Protein AF-A0A2K5NZX7-F1 (afdb_monomer)

Structure (mmCIF, N/CA/C/O backbone):
data_AF-A0A2K5NZX7-F1
#
_entry.id   AF-A0A2K5NZX7-F1
#
loop_
_atom_site.group_PDB
_atom_site.id
_atom_site.type_symbol
_atom_site.label_atom_id
_atom_site.label_alt_id
_atom_site.label_comp_id
_atom_site.label_asym_id
_atom_site.label_entity_id
_atom_site.label_seq_id
_atom_site.pdbx_PDB_ins_code
_atom_site.Cartn_x
_atom_site.Cartn_y
_atom_site.Cartn_z
_atom_site.occupancy
_atom_site.B_iso_or_equiv
_atom_site.auth_seq_id
_atom_site.auth_comp_id
_atom_site.auth_asym_id
_atom_site.auth_atom_id
_atom_site.pdbx_PDB_model_num
ATOM 1 N N . MET A 1 1 ? -18.647 10.824 19.831 1.00 43.28 1 MET A N 1
ATOM 2 C CA . MET A 1 1 ? -18.753 9.830 20.925 1.00 43.28 1 MET A CA 1
ATOM 3 C C . MET A 1 1 ? -17.846 8.660 20.587 1.00 43.28 1 MET A C 1
ATOM 5 O O . MET A 1 1 ? -17.978 8.121 19.497 1.00 43.28 1 MET A O 1
ATOM 9 N N . ALA A 1 2 ? -16.902 8.297 21.456 1.00 55.66 2 ALA A N 1
ATOM 10 C CA . ALA A 1 2 ? -16.030 7.153 21.204 1.00 55.66 2 ALA A CA 1
ATOM 11 C C . ALA A 1 2 ? -16.821 5.857 21.423 1.00 55.66 2 ALA A C 1
ATOM 13 O O . ALA A 1 2 ? -17.213 5.547 22.549 1.00 55.66 2 ALA A O 1
ATOM 14 N N . VAL A 1 3 ? -17.082 5.118 20.344 1.00 78.75 3 VAL A N 1
ATOM 15 C CA . VAL A 1 3 ? -17.746 3.815 20.422 1.00 78.75 3 VAL A CA 1
ATOM 16 C C . VAL A 1 3 ? -16.840 2.875 21.220 1.00 78.75 3 VAL A C 1
ATOM 18 O O . VAL A 1 3 ? -15.685 2.641 20.860 1.00 78.75 3 VAL A O 1
ATOM 21 N N . GLN A 1 4 ? -17.337 2.352 22.341 1.00 81.69 4 GLN A N 1
ATOM 22 C CA . GLN A 1 4 ? -16.604 1.382 23.152 1.00 81.69 4 GLN A CA 1
ATOM 23 C C . GLN A 1 4 ? -16.570 0.034 22.420 1.00 81.69 4 GLN A C 1
ATOM 25 O O . GLN A 1 4 ? -17.503 -0.762 22.486 1.00 81.69 4 GLN A O 1
ATOM 30 N N . ILE A 1 5 ? -15.489 -0.206 21.677 1.00 84.00 5 ILE A N 1
ATOM 31 C CA . ILE A 1 5 ? -15.272 -1.439 20.911 1.00 84.00 5 ILE A CA 1
ATOM 32 C C . ILE A 1 5 ? -14.395 -2.395 21.733 1.00 84.00 5 ILE A C 1
ATOM 34 O O . ILE A 1 5 ? -13.368 -2.008 22.294 1.00 84.00 5 ILE A O 1
ATOM 38 N N . SER A 1 6 ? -14.777 -3.673 21.789 1.00 90.38 6 SER A N 1
ATOM 39 C CA . SER A 1 6 ? -13.963 -4.724 22.416 1.00 90.38 6 SER A CA 1
ATOM 40 C C . SER A 1 6 ? -12.580 -4.828 21.757 1.00 90.38 6 SER A C 1
ATOM 42 O O . SER A 1 6 ? -12.481 -4.705 20.537 1.00 90.38 6 SER A O 1
ATOM 44 N N . LYS A 1 7 ? -11.530 -5.155 22.522 1.00 88.88 7 LYS A N 1
ATOM 45 C CA . LYS A 1 7 ? -10.150 -5.269 22.003 1.00 88.88 7 LYS A CA 1
ATOM 46 C C . LYS A 1 7 ? -10.042 -6.176 20.767 1.00 88.88 7 LYS A C 1
ATOM 48 O O . LYS A 1 7 ? -9.393 -5.804 19.802 1.00 88.88 7 LYS A O 1
ATOM 53 N N . LYS A 1 8 ? -10.744 -7.317 20.756 1.00 89.06 8 LYS A N 1
ATOM 54 C CA . LYS A 1 8 ? -10.763 -8.252 19.612 1.00 89.06 8 LYS A CA 1
ATOM 55 C C . LYS A 1 8 ? -11.308 -7.602 18.338 1.00 89.06 8 LYS A C 1
ATOM 57 O O . LYS A 1 8 ? -10.705 -7.727 17.283 1.00 89.06 8 LYS A O 1
ATOM 62 N N . ARG A 1 9 ? -12.429 -6.884 18.445 1.00 87.88 9 ARG A N 1
ATOM 63 C CA . ARG A 1 9 ? -13.043 -6.193 17.301 1.00 87.88 9 ARG A CA 1
ATOM 64 C C . ARG A 1 9 ? -12.178 -5.031 16.809 1.00 87.88 9 ARG A C 1
ATOM 66 O O . ARG A 1 9 ? -12.126 -4.852 15.606 1.00 87.88 9 ARG A O 1
ATOM 73 N N . LYS A 1 10 ? -11.459 -4.335 17.702 1.00 88.44 10 LYS A N 1
ATOM 74 C CA . LYS A 1 10 ? -10.478 -3.300 17.323 1.00 88.44 10 LYS A CA 1
ATOM 75 C C . LYS A 1 10 ? -9.355 -3.871 16.448 1.00 88.44 10 LYS A C 1
ATOM 77 O O . LYS A 1 10 ? -9.170 -3.413 15.335 1.00 88.44 10 LYS A O 1
ATOM 82 N N . PHE A 1 11 ? -8.705 -4.958 16.871 1.00 88.62 11 PHE A N 1
ATOM 83 C CA . PHE A 1 11 ? -7.654 -5.588 16.054 1.00 88.62 11 PHE A CA 1
ATOM 84 C C . PHE A 1 11 ? -8.150 -6.070 14.687 1.00 88.62 11 PHE A C 1
ATOM 86 O O . PHE A 1 11 ? -7.424 -5.986 13.702 1.00 88.62 11 PHE A O 1
ATOM 93 N N . VAL A 1 12 ? -9.386 -6.572 14.619 1.00 91.00 12 VAL A N 1
ATOM 94 C CA . VAL A 1 12 ? -9.986 -6.991 13.348 1.00 91.00 12 VAL A CA 1
ATOM 95 C C . VAL A 1 12 ? -10.264 -5.783 12.453 1.00 91.00 12 VAL A C 1
ATOM 97 O O . VAL A 1 12 ? -9.928 -5.834 11.276 1.00 91.00 12 VAL A O 1
ATOM 100 N N . THR A 1 13 ? -10.821 -4.689 12.983 1.00 87.62 13 THR A N 1
ATOM 101 C CA . THR A 1 13 ? -11.053 -3.469 12.192 1.00 87.62 13 THR A CA 1
ATOM 102 C C . THR A 1 13 ? -9.747 -2.841 11.717 1.00 87.62 13 THR A C 1
ATOM 104 O O . THR A 1 13 ? -9.653 -2.469 10.552 1.00 87.62 13 THR A O 1
ATOM 107 N N . ASP A 1 14 ? -8.722 -2.806 12.569 1.00 87.81 14 ASP A N 1
ATOM 108 C CA . ASP A 1 14 ? -7.406 -2.252 12.234 1.00 87.81 14 ASP A CA 1
ATOM 109 C C . ASP A 1 14 ? -6.695 -3.118 11.177 1.00 87.81 14 ASP A C 1
ATOM 111 O O . ASP A 1 14 ? -6.054 -2.608 10.257 1.00 87.81 14 ASP A O 1
ATOM 115 N N . GLY A 1 15 ? -6.849 -4.444 11.264 1.00 89.31 15 GLY A N 1
ATOM 116 C CA . GLY A 1 15 ? -6.328 -5.386 10.275 1.00 89.31 15 GLY A CA 1
ATOM 117 C C . GLY A 1 15 ? -7.022 -5.277 8.917 1.00 89.31 15 GLY A C 1
ATOM 118 O O . GLY A 1 15 ? -6.346 -5.279 7.889 1.00 89.31 15 GLY A O 1
ATOM 119 N N . ILE A 1 16 ? -8.353 -5.138 8.905 1.00 90.50 16 ILE A N 1
ATOM 120 C CA . ILE A 1 16 ? -9.131 -4.919 7.675 1.00 90.50 16 ILE A CA 1
ATOM 121 C C . ILE A 1 16 ? -8.716 -3.597 7.024 1.00 90.50 16 ILE A C 1
ATOM 123 O O . ILE A 1 16 ? -8.439 -3.576 5.829 1.00 90.50 16 ILE A O 1
ATOM 127 N N . PHE A 1 17 ? -8.582 -2.530 7.816 1.00 87.88 17 PHE A N 1
ATOM 128 C CA . PHE A 1 17 ? -8.126 -1.227 7.335 1.00 87.88 17 PHE A CA 1
ATOM 129 C C . PHE A 1 17 ? -6.739 -1.305 6.682 1.00 87.88 17 PHE A C 1
ATOM 131 O O . PHE A 1 17 ? -6.544 -0.825 5.565 1.00 87.88 17 PHE A O 1
ATOM 138 N N . LYS A 1 18 ? -5.783 -1.978 7.336 1.00 89.38 18 LYS A N 1
ATOM 139 C CA . LYS A 1 18 ? -4.444 -2.191 6.773 1.00 89.38 18 LYS A CA 1
ATOM 140 C C . LYS A 1 18 ? -4.485 -2.990 5.468 1.00 89.38 18 LYS A C 1
ATOM 142 O O . LYS A 1 18 ? -3.757 -2.658 4.536 1.00 89.38 18 LYS A O 1
ATOM 147 N N . ALA A 1 19 ? -5.303 -4.039 5.398 1.00 89.31 19 ALA A N 1
ATOM 148 C CA . ALA A 1 19 ? -5.422 -4.871 4.204 1.00 89.31 19 ALA A CA 1
ATOM 149 C C . ALA A 1 19 ? -6.030 -4.098 3.023 1.00 89.31 19 ALA A C 1
ATOM 151 O O . ALA A 1 19 ? -5.507 -4.170 1.914 1.00 89.31 19 ALA A O 1
ATOM 152 N N . GLU A 1 20 ? -7.084 -3.321 3.271 1.00 89.50 20 GLU A N 1
ATOM 153 C CA . GLU A 1 20 ? -7.759 -2.520 2.250 1.00 89.50 20 GLU A CA 1
ATOM 154 C C . GLU A 1 20 ? -6.851 -1.418 1.690 1.00 89.50 20 GLU A C 1
ATOM 156 O O . GLU A 1 20 ? -6.743 -1.262 0.472 1.00 89.50 20 GLU A O 1
ATOM 161 N N . LEU A 1 21 ? -6.133 -0.702 2.564 1.00 88.31 21 LEU A N 1
ATOM 162 C CA . LEU A 1 21 ? -5.125 0.272 2.141 1.00 88.31 21 LEU A CA 1
ATOM 163 C C . LEU A 1 21 ? -4.012 -0.371 1.318 1.00 88.31 21 LEU A C 1
ATOM 165 O O . LEU A 1 21 ? -3.584 0.188 0.307 1.00 88.31 21 LEU A O 1
ATOM 169 N N . ASN A 1 22 ? -3.539 -1.540 1.748 1.00 89.62 22 ASN A N 1
ATOM 170 C CA . ASN A 1 22 ? -2.467 -2.233 1.056 1.00 89.62 22 ASN A CA 1
ATOM 171 C C . ASN A 1 22 ? -2.894 -2.692 -0.344 1.00 89.62 22 ASN A C 1
ATOM 173 O O . ASN A 1 22 ? -2.117 -2.535 -1.281 1.00 89.62 22 ASN A O 1
ATOM 177 N N . GLU A 1 23 ? -4.114 -3.208 -0.506 1.00 88.81 23 GLU A N 1
ATOM 178 C CA . GLU A 1 23 ? -4.670 -3.528 -1.827 1.00 88.81 23 GLU A CA 1
ATOM 179 C C . GLU A 1 23 ? -4.755 -2.274 -2.698 1.00 88.81 23 GLU A C 1
ATOM 181 O O . GLU A 1 23 ? -4.173 -2.244 -3.779 1.00 88.81 23 GLU A O 1
ATOM 186 N N . PHE A 1 24 ? -5.386 -1.204 -2.205 1.00 88.75 24 PHE A N 1
ATOM 187 C CA . PHE A 1 24 ? -5.525 0.048 -2.952 1.00 88.75 24 PHE A CA 1
ATOM 188 C C . PHE A 1 24 ? -4.177 0.578 -3.474 1.00 88.75 24 PHE A C 1
ATOM 190 O O . PHE A 1 24 ? -4.041 0.875 -4.661 1.00 88.75 24 PHE A O 1
ATOM 197 N N . LEU A 1 25 ? -3.158 0.629 -2.612 1.00 87.44 25 LEU A N 1
ATOM 198 C CA . LEU A 1 25 ? -1.831 1.129 -2.980 1.00 87.44 25 LEU A CA 1
ATOM 199 C C . LEU A 1 25 ? -1.049 0.161 -3.873 1.00 87.44 25 LEU A C 1
ATOM 201 O O . LEU A 1 25 ? -0.263 0.608 -4.706 1.00 87.44 25 LEU A O 1
ATOM 205 N N . THR A 1 26 ? -1.289 -1.146 -3.762 1.00 86.00 26 THR A N 1
ATOM 206 C CA . THR A 1 26 ? -0.672 -2.137 -4.656 1.00 86.00 26 THR A CA 1
ATOM 207 C C . THR A 1 26 ? -1.139 -1.955 -6.099 1.00 86.00 26 THR A C 1
ATOM 209 O O . THR A 1 26 ? -0.328 -2.111 -7.011 1.00 86.00 26 THR A O 1
ATOM 212 N N . TRP A 1 27 ? -2.407 -1.591 -6.319 1.00 84.81 27 TRP A N 1
ATOM 213 C CA . TRP A 1 27 ? -2.935 -1.318 -7.659 1.00 84.81 27 TRP A CA 1
ATOM 214 C C . TRP A 1 27 ? -2.460 0.031 -8.206 1.00 84.81 27 TRP A C 1
ATOM 216 O O . TRP A 1 27 ? -1.932 0.074 -9.316 1.00 84.81 27 TRP A O 1
ATOM 226 N N . GLU A 1 28 ? -2.574 1.111 -7.428 1.00 85.31 28 GLU A N 1
ATOM 227 C CA . GLU A 1 28 ? -2.230 2.459 -7.912 1.00 85.31 28 GLU A CA 1
ATOM 228 C C . GLU A 1 28 ? -0.727 2.694 -8.099 1.00 85.31 28 GLU A C 1
ATOM 230 O O . GLU A 1 28 ? -0.311 3.508 -8.927 1.00 85.31 28 GLU A O 1
ATOM 235 N N . LEU A 1 29 ? 0.108 1.987 -7.333 1.00 83.81 29 LEU A N 1
ATOM 236 C CA . LEU A 1 29 ? 1.569 2.106 -7.374 1.00 83.81 29 LEU A CA 1
ATOM 237 C C . LEU A 1 29 ? 2.241 0.838 -7.922 1.00 83.81 29 LEU A C 1
ATOM 239 O O . LEU A 1 29 ? 3.437 0.612 -7.695 1.00 83.81 29 LEU A O 1
ATOM 243 N N . ALA A 1 30 ? 1.498 0.016 -8.673 1.00 77.94 30 ALA A N 1
ATOM 244 C CA . ALA A 1 30 ? 2.004 -1.222 -9.268 1.00 77.94 30 ALA A CA 1
ATOM 245 C C . ALA A 1 30 ? 3.263 -0.984 -10.121 1.00 77.94 30 ALA A C 1
ATOM 247 O O . ALA A 1 30 ? 4.208 -1.770 -10.094 1.00 77.94 30 ALA A O 1
ATOM 248 N N . GLU A 1 31 ? 3.321 0.136 -10.836 1.00 78.00 31 GLU A N 1
ATOM 249 C CA . GLU A 1 31 ? 4.441 0.473 -11.721 1.00 78.00 31 GLU A CA 1
ATOM 250 C C . GLU A 1 31 ? 5.701 0.931 -10.966 1.00 78.00 31 GLU A C 1
ATOM 252 O O . GLU A 1 31 ? 6.816 0.906 -11.494 1.00 78.00 31 GLU A O 1
ATOM 257 N N . GLU A 1 32 ? 5.559 1.323 -9.700 1.00 78.06 32 GLU A N 1
ATOM 258 C CA . GLU A 1 32 ? 6.611 1.983 -8.915 1.00 78.06 32 GLU A CA 1
ATOM 259 C C . GLU A 1 32 ? 7.341 1.034 -7.964 1.00 78.06 32 GLU A C 1
ATOM 261 O O . GLU A 1 32 ? 8.256 1.431 -7.228 1.00 78.06 32 GLU A O 1
ATOM 266 N N . CYS A 1 33 ? 6.992 -0.254 -8.050 1.00 75.69 33 CYS A N 1
ATOM 267 C CA . CYS A 1 33 ? 7.502 -1.322 -7.198 1.00 75.69 33 CYS A CA 1
ATOM 268 C C . CYS A 1 33 ? 7.269 -0.996 -5.717 1.00 75.69 33 CYS A C 1
ATOM 270 O O . CYS A 1 33 ? 8.213 -0.917 -4.924 1.00 75.69 33 CYS A O 1
ATOM 272 N N . TYR A 1 34 ? 6.001 -0.770 -5.383 1.00 82.62 34 TYR A N 1
ATOM 273 C CA . TYR A 1 34 ? 5.513 -0.668 -4.016 1.00 82.62 34 TYR A CA 1
ATOM 274 C C . TYR A 1 34 ? 5.879 -1.922 -3.202 1.00 82.62 34 TYR A C 1
ATOM 276 O O . TYR A 1 34 ? 5.784 -3.048 -3.692 1.00 82.62 34 TYR A O 1
ATOM 284 N N . SER A 1 35 ? 6.347 -1.729 -1.967 1.00 79.25 35 SER A N 1
ATOM 285 C CA . SER A 1 35 ? 6.821 -2.813 -1.097 1.00 79.25 35 SER A CA 1
ATOM 286 C C . SER A 1 35 ? 5.952 -3.032 0.138 1.00 79.25 35 SER A C 1
ATOM 288 O O . SER A 1 35 ? 6.001 -4.121 0.707 1.00 79.25 35 SER A O 1
ATOM 290 N N . GLY A 1 36 ? 5.200 -2.024 0.580 1.00 83.06 36 GLY A N 1
ATOM 291 C CA . GLY A 1 36 ? 4.377 -2.115 1.781 1.00 83.06 36 GLY A CA 1
ATOM 292 C C . GLY A 1 36 ? 4.051 -0.760 2.401 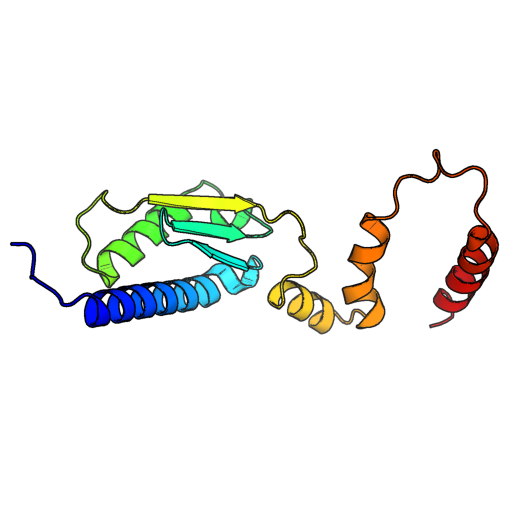1.00 83.06 36 GLY A C 1
ATOM 293 O O . GLY A 1 36 ? 4.606 0.268 2.006 1.00 83.06 36 GLY A O 1
ATOM 294 N N . VAL A 1 37 ? 3.145 -0.806 3.381 1.00 85.06 37 VAL A N 1
ATOM 295 C CA . VAL A 1 37 ? 2.658 0.340 4.158 1.00 85.06 37 VAL A CA 1
ATOM 296 C C . VAL A 1 37 ? 2.644 0.016 5.640 1.00 85.06 37 VAL A C 1
ATOM 298 O O . VAL A 1 37 ? 2.205 -1.057 6.079 1.00 85.06 37 VAL A O 1
ATOM 301 N N . GLU A 1 38 ? 3.090 0.999 6.409 1.00 80.56 38 GLU A N 1
ATOM 302 C CA . GLU A 1 38 ? 2.982 1.045 7.861 1.00 80.56 38 GLU A CA 1
ATOM 303 C C . GLU A 1 38 ? 1.853 2.009 8.255 1.00 80.56 38 GLU A C 1
ATOM 305 O O . GLU A 1 38 ? 1.586 2.973 7.549 1.00 80.56 38 GLU A O 1
ATOM 310 N N . VAL A 1 39 ? 1.110 1.693 9.323 1.00 74.50 39 VAL A N 1
ATOM 311 C CA . VAL A 1 39 ? -0.196 2.326 9.641 1.00 74.50 39 VAL A CA 1
ATOM 312 C C . VAL A 1 39 ? -0.126 3.190 10.914 1.00 74.50 39 VAL A C 1
ATOM 314 O O . VAL A 1 39 ? -1.141 3.524 11.510 1.00 74.50 39 VAL A O 1
ATOM 317 N N . THR A 1 40 ? 1.074 3.556 11.365 1.00 63.81 40 THR A N 1
ATOM 318 C CA . THR A 1 40 ? 1.270 4.557 12.435 1.00 63.81 40 THR A CA 1
ATOM 319 C C . THR A 1 40 ? 1.163 5.970 11.870 1.00 63.81 40 THR A C 1
ATOM 321 O O . THR A 1 40 ? 0.417 6.798 12.379 1.00 63.81 40 THR A O 1
ATOM 324 N N . GLU A 1 41 ? 1.843 6.172 10.750 1.00 73.06 41 GLU A N 1
ATOM 325 C CA . GLU A 1 41 ? 1.741 7.258 9.782 1.00 73.06 41 GLU A CA 1
ATOM 326 C C . GLU A 1 41 ? 1.788 6.542 8.430 1.00 73.06 41 GLU A C 1
ATOM 328 O O . GLU A 1 41 ? 2.546 5.577 8.302 1.00 73.06 41 GLU A O 1
ATOM 333 N N . ILE A 1 42 ? 0.958 6.909 7.448 1.00 83.12 42 ILE A N 1
ATOM 334 C CA . ILE A 1 42 ? 0.896 6.126 6.206 1.00 83.12 42 ILE A CA 1
ATOM 335 C C . ILE A 1 42 ? 2.159 6.409 5.388 1.00 83.12 42 ILE A C 1
ATOM 337 O O . ILE A 1 42 ? 2.238 7.374 4.627 1.00 83.12 42 ILE A O 1
ATOM 341 N N . ILE A 1 43 ? 3.155 5.544 5.558 1.00 87.62 43 ILE A N 1
ATOM 342 C CA . ILE A 1 43 ? 4.436 5.607 4.862 1.00 87.62 43 ILE A CA 1
ATOM 343 C C . ILE A 1 43 ? 4.394 4.616 3.703 1.00 87.62 43 ILE A C 1
ATOM 345 O O . ILE A 1 43 ? 4.270 3.405 3.887 1.00 87.62 43 ILE A O 1
ATOM 349 N N . ILE A 1 44 ? 4.497 5.144 2.490 1.00 87.75 44 ILE A N 1
ATOM 350 C CA . ILE A 1 44 ? 4.569 4.386 1.250 1.00 87.75 44 ILE A CA 1
ATOM 351 C C . ILE A 1 44 ? 6.027 4.004 1.019 1.00 87.75 44 ILE A C 1
ATOM 353 O O . ILE A 1 44 ? 6.871 4.854 0.724 1.00 87.75 44 ILE A O 1
ATOM 357 N N . LEU A 1 45 ? 6.316 2.707 1.103 1.00 84.94 45 LEU A N 1
ATOM 358 C CA . LEU A 1 45 ? 7.632 2.164 0.793 1.00 84.94 45 LEU A CA 1
ATOM 359 C C . LEU A 1 45 ? 7.721 1.870 -0.706 1.00 84.94 45 LEU A C 1
ATOM 361 O O . LEU A 1 45 ? 7.126 0.909 -1.199 1.00 84.94 45 LEU A O 1
ATOM 365 N N . ALA A 1 46 ? 8.491 2.676 -1.438 1.00 83.00 46 ALA A N 1
ATOM 366 C CA . ALA A 1 46 ? 8.666 2.521 -2.882 1.00 83.00 46 ALA A CA 1
ATOM 367 C C . ALA A 1 46 ? 10.138 2.606 -3.309 1.00 83.00 46 ALA A C 1
ATOM 369 O O . ALA A 1 46 ? 10.980 3.246 -2.679 1.00 83.00 46 ALA A O 1
ATOM 370 N N . THR A 1 47 ? 10.480 1.969 -4.431 1.00 78.94 47 THR A N 1
ATOM 371 C CA . THR A 1 47 ? 11.851 2.040 -4.981 1.00 78.94 47 THR A CA 1
ATOM 372 C C . THR A 1 47 ? 12.119 3.338 -5.753 1.00 78.94 47 THR A C 1
ATOM 374 O O . THR A 1 47 ? 13.265 3.819 -5.797 1.00 78.94 47 THR A O 1
ATOM 377 N N . ARG A 1 48 ? 11.059 3.897 -6.357 1.00 79.06 48 ARG A N 1
ATOM 378 C CA . ARG A 1 48 ? 11.043 5.109 -7.186 1.00 79.06 48 ARG A CA 1
ATOM 379 C C . ARG A 1 48 ? 10.140 6.172 -6.558 1.00 79.06 48 ARG A C 1
ATOM 381 O O . ARG A 1 48 ? 9.063 6.458 -7.061 1.00 79.06 48 ARG A O 1
ATOM 388 N N . THR A 1 49 ? 10.605 6.791 -5.477 1.00 84.00 49 THR A N 1
ATOM 389 C CA . THR A 1 49 ? 9.848 7.828 -4.752 1.00 84.00 49 THR A CA 1
ATOM 390 C C . THR A 1 49 ? 9.484 9.046 -5.609 1.00 84.00 49 THR A C 1
ATOM 392 O O . THR A 1 49 ? 8.442 9.647 -5.388 1.00 84.00 49 THR A O 1
ATOM 395 N N . GLN A 1 50 ? 10.286 9.386 -6.626 1.00 81.75 50 GLN A N 1
ATOM 396 C CA . GLN A 1 50 ? 9.988 10.484 -7.562 1.00 81.75 50 GLN A CA 1
ATOM 397 C C . GLN A 1 50 ? 8.682 10.268 -8.340 1.00 81.75 50 GLN A C 1
ATOM 399 O O . GLN A 1 50 ? 7.955 11.224 -8.584 1.00 81.75 50 GLN A O 1
ATOM 404 N N . ASN A 1 51 ? 8.357 9.021 -8.687 1.00 82.38 51 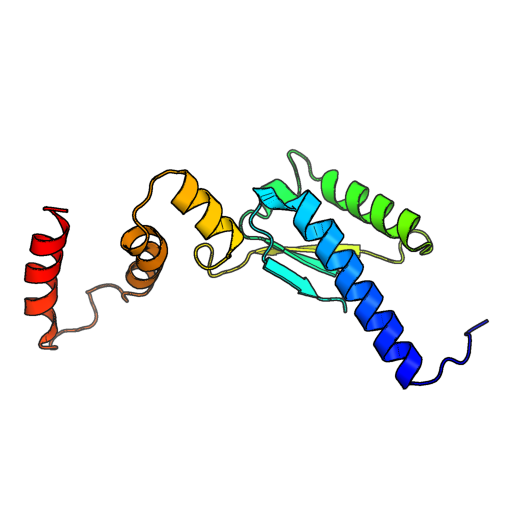ASN A N 1
ATOM 405 C CA . ASN A 1 51 ? 7.131 8.714 -9.421 1.00 82.38 51 ASN A CA 1
ATOM 406 C C . ASN A 1 51 ? 5.903 8.746 -8.486 1.00 82.38 51 ASN A C 1
ATOM 408 O O . ASN A 1 51 ? 4.852 9.250 -8.885 1.00 82.38 51 ASN A O 1
ATOM 412 N N . VAL A 1 52 ? 6.085 8.345 -7.217 1.00 83.00 52 VAL A N 1
ATOM 413 C CA . VAL A 1 52 ? 5.060 8.450 -6.157 1.00 83.00 52 VAL A CA 1
ATOM 414 C C . VAL A 1 52 ? 4.677 9.915 -5.922 1.00 83.00 52 VAL A C 1
ATOM 416 O O . VAL A 1 52 ? 3.508 10.237 -5.731 1.00 83.00 52 VAL A O 1
ATOM 419 N N . LEU A 1 53 ? 5.665 10.816 -5.962 1.00 83.12 53 LEU A N 1
ATOM 420 C CA . LEU A 1 53 ? 5.465 12.265 -5.859 1.00 83.12 53 LEU A CA 1
ATOM 421 C C . LEU A 1 53 ? 4.800 12.842 -7.129 1.00 83.12 53 LEU A C 1
ATOM 423 O O . LEU A 1 53 ? 3.991 13.767 -7.044 1.00 83.12 53 LEU A O 1
ATOM 427 N N . GLY A 1 54 ? 5.098 12.283 -8.306 1.00 81.88 54 GLY A N 1
ATOM 428 C CA . GLY A 1 54 ? 4.668 12.803 -9.608 1.00 81.88 54 GLY A CA 1
ATOM 429 C C . GLY A 1 54 ? 5.500 14.008 -10.071 1.00 81.88 54 GLY A C 1
ATOM 430 O O . GLY A 1 54 ? 6.341 14.518 -9.334 1.00 81.88 54 GLY A O 1
ATOM 431 N N . GLU A 1 55 ? 5.259 14.496 -11.294 1.00 76.75 5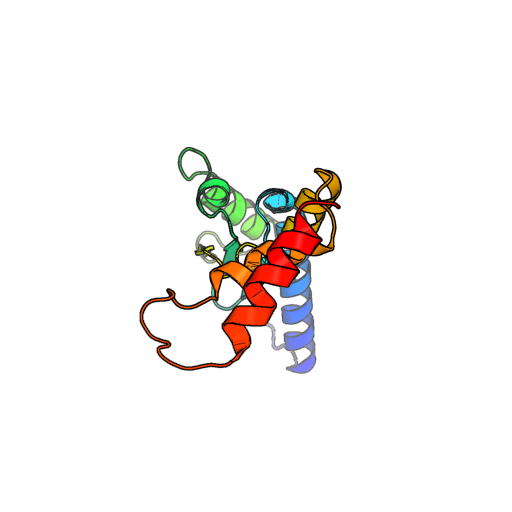5 GLU A N 1
ATOM 432 C CA . GLU A 1 55 ? 6.093 15.527 -11.952 1.00 76.75 55 GLU A CA 1
ATOM 433 C C . GLU A 1 55 ? 6.240 16.840 -11.157 1.00 76.75 55 GLU A C 1
ATOM 435 O O . GLU A 1 55 ? 7.223 17.560 -11.331 1.00 76.75 55 GLU A O 1
ATOM 440 N N . LYS A 1 56 ? 5.272 17.164 -10.285 1.00 73.44 56 LYS A N 1
ATOM 441 C CA . LYS A 1 56 ? 5.252 18.387 -9.456 1.00 73.44 56 LYS A CA 1
ATOM 442 C C . LYS A 1 56 ? 4.749 18.175 -8.019 1.00 73.44 56 LYS A C 1
ATOM 444 O O . LYS A 1 56 ? 4.424 19.150 -7.349 1.00 73.44 56 LYS A O 1
ATOM 449 N N . GLY A 1 57 ? 4.629 16.931 -7.547 1.00 74.69 57 GLY A N 1
ATOM 450 C CA . GLY A 1 57 ? 4.113 16.646 -6.200 1.00 74.69 57 GLY A CA 1
ATOM 451 C C . GLY A 1 57 ? 2.585 16.566 -5.967 1.00 74.69 57 GLY A C 1
ATOM 452 O O . GLY A 1 57 ? 2.234 16.343 -4.809 1.00 74.69 57 GLY A O 1
ATOM 453 N N . PRO A 1 58 ? 1.646 16.729 -6.936 1.00 82.12 58 PRO A N 1
ATOM 454 C CA . PRO A 1 58 ? 0.207 16.739 -6.619 1.00 82.12 58 PRO A CA 1
ATOM 455 C C . PRO A 1 58 ? -0.369 15.349 -6.307 1.00 82.12 58 PRO A C 1
ATOM 457 O O . PRO A 1 58 ? -1.434 15.238 -5.707 1.00 82.12 58 PRO A O 1
ATOM 460 N N . ARG A 1 59 ? 0.340 14.272 -6.656 1.00 85.19 59 ARG A N 1
ATOM 461 C CA . ARG A 1 59 ? -0.181 12.907 -6.524 1.00 85.19 59 ARG A CA 1
ATOM 462 C C . ARG A 1 59 ? -0.400 12.487 -5.068 1.00 85.19 59 ARG A C 1
ATOM 464 O O . ARG A 1 59 ? -1.349 11.773 -4.772 1.00 85.19 59 ARG A O 1
ATOM 471 N N . ILE A 1 60 ? 0.439 12.956 -4.141 1.00 87.50 60 ILE A N 1
ATOM 472 C CA . ILE A 1 60 ? 0.298 12.664 -2.705 1.00 87.50 60 ILE A CA 1
ATOM 473 C C . ILE A 1 60 ? -0.969 13.304 -2.110 1.00 87.50 60 ILE A C 1
ATOM 475 O O . ILE A 1 60 ? -1.747 12.569 -1.502 1.00 87.50 60 ILE A O 1
ATOM 479 N N . PRO A 1 61 ? -1.239 14.615 -2.280 1.00 86.69 61 PRO A N 1
ATOM 480 C CA . PRO A 1 61 ? -2.485 15.206 -1.796 1.00 86.69 61 PRO A CA 1
ATOM 481 C C . PRO A 1 61 ? -3.739 14.679 -2.519 1.00 86.69 61 PRO A C 1
ATOM 483 O O . PRO A 1 61 ? -4.827 14.662 -1.948 1.00 86.69 61 PRO A O 1
ATOM 486 N N . GLU A 1 62 ? -3.619 14.198 -3.757 1.00 88.19 62 GLU A N 1
ATOM 487 C CA . GLU A 1 62 ? -4.715 13.484 -4.425 1.00 88.19 62 GLU A CA 1
ATOM 488 C C . GLU A 1 62 ? -4.990 12.126 -3.762 1.00 88.19 62 GLU A C 1
ATOM 490 O O . GLU A 1 62 ? -6.140 11.801 -3.458 1.00 88.19 62 GLU A O 1
ATOM 495 N N . LEU A 1 63 ? -3.939 11.352 -3.472 1.00 87.44 63 LEU A N 1
ATOM 496 C CA . LEU A 1 63 ? -4.054 10.076 -2.766 1.00 87.44 63 LEU A CA 1
ATOM 497 C C . LEU A 1 63 ? -4.594 10.262 -1.341 1.00 87.44 63 LEU A C 1
ATOM 499 O O . LEU A 1 63 ? -5.460 9.487 -0.928 1.00 87.44 63 LEU A O 1
ATOM 503 N N . THR A 1 64 ? -4.165 11.297 -0.605 1.00 87.94 64 THR A N 1
ATOM 504 C CA . THR A 1 64 ? -4.737 11.606 0.719 1.00 87.94 64 THR A CA 1
ATOM 505 C C . THR A 1 64 ? -6.229 11.911 0.600 1.00 87.94 64 THR A C 1
ATOM 507 O O . THR A 1 64 ? -7.012 11.380 1.386 1.00 87.94 64 THR A O 1
ATOM 510 N N . ALA A 1 65 ? -6.654 12.688 -0.403 1.00 87.19 65 ALA A N 1
ATOM 511 C CA . ALA A 1 65 ? -8.061 13.018 -0.616 1.00 87.19 65 ALA A CA 1
ATOM 512 C C . ALA A 1 65 ? -8.910 11.780 -0.960 1.00 87.19 65 ALA A C 1
ATOM 514 O O . ALA A 1 65 ? -10.045 11.659 -0.494 1.00 87.19 65 ALA A O 1
ATOM 515 N N . VAL A 1 66 ? -8.377 10.837 -1.746 1.00 88.69 66 VAL A N 1
ATOM 516 C CA . VAL A 1 66 ? -9.064 9.570 -2.054 1.00 88.69 66 VAL A CA 1
ATOM 517 C C . VAL A 1 66 ? -9.209 8.706 -0.801 1.00 88.69 66 VAL A C 1
ATOM 519 O O . VAL A 1 66 ? -10.297 8.189 -0.542 1.00 88.69 66 VAL A O 1
ATOM 522 N N . VAL A 1 67 ? -8.149 8.583 0.000 1.00 86.62 67 VAL A N 1
ATOM 523 C CA . VAL A 1 67 ? -8.167 7.830 1.264 1.00 86.62 67 VAL A CA 1
ATOM 524 C C . VAL A 1 67 ? -9.160 8.460 2.247 1.00 86.62 67 VAL A C 1
ATOM 526 O O . VAL A 1 67 ? -10.030 7.769 2.772 1.00 86.62 67 VAL A O 1
ATOM 529 N N . GLN A 1 68 ? -9.120 9.780 2.433 1.00 87.19 68 GLN A N 1
ATOM 530 C CA . GLN A 1 68 ? -10.049 10.495 3.315 1.00 87.19 68 GLN A CA 1
ATOM 531 C C . GLN A 1 68 ? -11.513 10.284 2.903 1.00 87.19 68 GLN A C 1
ATOM 533 O O . GLN A 1 68 ? -12.345 9.961 3.751 1.00 87.19 68 GLN A O 1
ATOM 538 N N . LYS A 1 69 ? -11.823 10.372 1.601 1.00 88.19 69 LYS A N 1
ATOM 539 C CA . LYS A 1 69 ? -13.181 10.146 1.076 1.00 88.19 69 LYS A CA 1
ATOM 540 C C . LYS A 1 69 ? -13.654 8.700 1.223 1.00 88.19 69 LYS A C 1
ATOM 542 O O . LYS A 1 69 ? -14.830 8.488 1.501 1.00 88.19 69 LYS A O 1
ATOM 547 N N . ARG A 1 70 ? -12.772 7.711 1.036 1.00 84.25 70 ARG A N 1
ATOM 548 C CA . ARG A 1 70 ? -13.129 6.283 1.137 1.00 84.25 70 ARG A CA 1
ATOM 549 C C . ARG A 1 70 ? -13.382 5.840 2.575 1.00 84.25 70 ARG A C 1
ATOM 551 O O . ARG A 1 70 ? -14.340 5.116 2.819 1.00 84.25 70 ARG A O 1
ATOM 558 N N . PHE A 1 71 ? -12.556 6.295 3.516 1.00 82.00 71 PHE A N 1
ATOM 559 C CA . PHE A 1 71 ? -12.649 5.882 4.921 1.00 82.00 71 PHE A CA 1
ATOM 560 C C . PHE A 1 71 ? -13.461 6.845 5.800 1.00 82.00 71 PHE A C 1
ATOM 562 O O . PHE A 1 71 ? -13.707 6.549 6.967 1.00 82.00 71 PHE A O 1
ATOM 569 N N . GLY A 1 72 ? -13.909 7.981 5.253 1.00 82.38 72 GLY A N 1
ATOM 570 C CA . GLY A 1 72 ? -14.735 8.956 5.970 1.00 82.38 72 GLY A CA 1
ATOM 571 C C . GLY A 1 72 ? -13.985 9.697 7.080 1.00 82.38 72 GLY A C 1
ATOM 572 O O . GLY A 1 72 ? -14.587 10.069 8.088 1.00 82.38 72 GLY A O 1
ATOM 573 N N . PHE A 1 73 ? -12.673 9.885 6.923 1.00 81.56 73 PHE A N 1
ATOM 574 C CA . PHE A 1 73 ? -11.863 10.640 7.877 1.00 81.56 73 PHE A CA 1
ATOM 575 C C . PHE A 1 73 ? -12.087 12.154 7.724 1.00 81.56 73 PHE A C 1
ATOM 577 O O . PHE A 1 73 ? -12.298 12.629 6.606 1.00 81.56 73 PHE A O 1
ATOM 584 N N . PRO A 1 74 ? -12.019 12.936 8.819 1.00 83.19 74 PRO A N 1
ATOM 585 C CA . PRO A 1 74 ? -12.055 14.392 8.731 1.00 83.19 74 PRO A CA 1
ATOM 586 C C . PRO A 1 74 ? -10.819 14.927 7.991 1.00 83.19 74 PRO A C 1
ATOM 588 O O . PRO A 1 74 ? -9.730 14.346 8.074 1.00 83.19 74 PRO A O 1
ATOM 591 N N . GLU A 1 75 ? -10.989 16.041 7.279 1.00 77.56 75 GLU A N 1
ATOM 592 C CA . GLU A 1 75 ? -9.923 16.675 6.495 1.00 77.56 75 GLU A CA 1
ATOM 593 C C . GLU A 1 75 ? -8.699 16.987 7.375 1.00 77.56 75 GLU A C 1
ATOM 595 O O . GLU A 1 75 ? -8.831 17.485 8.493 1.00 77.56 75 GLU A O 1
ATOM 600 N N . GLY A 1 76 ? -7.502 16.653 6.884 1.00 78.00 76 GLY A N 1
ATOM 601 C CA . GLY A 1 76 ? -6.234 16.928 7.577 1.00 78.00 76 GLY A CA 1
ATOM 602 C C . GLY A 1 76 ? -5.859 15.957 8.703 1.00 78.00 76 GLY A C 1
ATOM 603 O O . GLY A 1 76 ? -4.849 16.164 9.362 1.00 78.00 76 GLY A O 1
ATOM 604 N N . SER A 1 77 ? -6.629 14.887 8.929 1.00 80.00 77 SER A N 1
ATOM 605 C CA . SER A 1 77 ? -6.277 13.858 9.929 1.00 80.00 77 SER A CA 1
ATOM 606 C C . SER A 1 77 ? -5.290 12.796 9.433 1.00 80.00 77 SER A C 1
ATOM 608 O O . SER A 1 77 ? -4.739 12.053 10.241 1.00 80.00 77 SER A O 1
ATOM 610 N N . VAL A 1 78 ? -5.083 12.704 8.116 1.00 81.94 78 VAL A N 1
ATOM 611 C CA . VAL A 1 78 ? -4.248 11.679 7.477 1.00 81.94 78 VAL A CA 1
ATOM 612 C C . VAL A 1 78 ? -3.202 12.348 6.600 1.00 81.94 78 VAL A C 1
ATOM 614 O O . VAL A 1 78 ? -3.551 13.040 5.640 1.00 81.94 78 VAL A O 1
ATOM 617 N N . GLU A 1 79 ? -1.936 12.077 6.902 1.00 85.00 79 GLU A N 1
ATOM 618 C CA . GLU A 1 79 ? -0.773 12.496 6.122 1.00 85.00 79 GLU A CA 1
ATOM 619 C C . GLU A 1 79 ? -0.098 11.269 5.491 1.00 85.00 79 GLU A C 1
ATOM 621 O O . GLU A 1 79 ? 0.019 10.214 6.119 1.00 85.00 79 GLU A O 1
ATOM 626 N N . LEU A 1 80 ? 0.301 11.403 4.222 1.00 86.88 80 LEU A N 1
ATOM 627 C CA . LEU A 1 80 ? 0.988 10.366 3.452 1.00 86.88 80 LEU A CA 1
ATOM 628 C C . LEU A 1 80 ? 2.457 10.761 3.265 1.00 86.88 80 LEU A C 1
ATOM 630 O O . LEU A 1 80 ? 2.747 11.849 2.763 1.00 86.88 80 LEU A O 1
ATOM 634 N N . TYR A 1 81 ? 3.368 9.846 3.580 1.00 87.50 81 TYR A N 1
ATOM 635 C CA . TYR A 1 81 ? 4.809 10.009 3.387 1.00 87.50 81 TYR A CA 1
ATOM 636 C C . TYR A 1 81 ? 5.336 8.971 2.394 1.00 87.50 81 TYR A C 1
ATOM 638 O O . TYR A 1 81 ? 4.776 7.887 2.265 1.00 87.50 81 TYR A O 1
ATOM 646 N N . ALA A 1 82 ? 6.417 9.287 1.680 1.00 86.75 82 ALA A N 1
ATOM 647 C CA . ALA A 1 82 ? 7.059 8.359 0.750 1.00 86.75 82 ALA A CA 1
ATOM 648 C C . ALA A 1 82 ? 8.510 8.116 1.170 1.00 86.75 82 ALA A C 1
ATOM 650 O O . ALA A 1 82 ? 9.333 9.033 1.146 1.00 86.75 82 ALA A O 1
ATOM 651 N N . GLU A 1 83 ? 8.834 6.871 1.505 1.00 86.25 83 GLU A N 1
ATOM 652 C CA . GLU A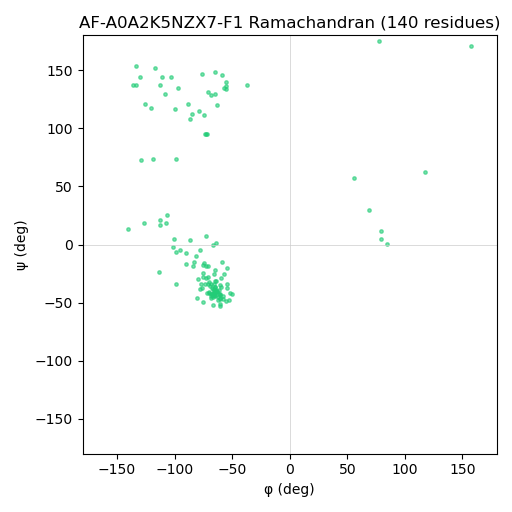 1 83 ? 10.184 6.455 1.871 1.00 86.25 83 GLU A CA 1
ATOM 653 C C . GLU A 1 83 ? 10.781 5.535 0.799 1.00 86.25 83 GLU A C 1
ATOM 655 O O . GLU A 1 83 ? 10.109 4.728 0.146 1.00 86.25 83 GLU A O 1
ATOM 660 N N . LYS A 1 84 ? 12.090 5.689 0.585 1.00 83.19 84 LYS A N 1
ATOM 661 C CA . LYS A 1 84 ? 12.831 4.945 -0.427 1.00 83.19 84 LYS A CA 1
ATOM 662 C C . LYS A 1 84 ? 13.348 3.623 0.135 1.00 83.19 84 LYS A C 1
ATOM 664 O O . LYS A 1 84 ? 14.217 3.607 0.999 1.00 83.19 84 LYS A O 1
ATOM 669 N N . VAL A 1 85 ? 12.944 2.515 -0.483 1.00 80.69 85 VAL A N 1
ATOM 670 C CA . VAL A 1 85 ? 13.452 1.175 -0.139 1.00 80.69 85 VAL A CA 1
ATOM 671 C C . VAL A 1 85 ? 14.927 1.019 -0.539 1.00 80.69 85 VAL A C 1
ATOM 673 O O . VAL A 1 85 ? 15.303 1.259 -1.694 1.00 80.69 85 VAL A O 1
ATOM 676 N N . ALA A 1 86 ? 15.765 0.568 0.402 1.00 70.44 86 ALA A N 1
ATOM 677 C CA . ALA A 1 86 ? 17.206 0.384 0.204 1.00 70.44 86 ALA A CA 1
ATOM 678 C C . ALA A 1 86 ? 17.545 -0.723 -0.821 1.00 70.44 86 ALA A C 1
ATOM 680 O O . ALA A 1 86 ? 18.409 -0.544 -1.681 1.00 70.44 86 ALA A O 1
ATOM 681 N N . THR A 1 87 ? 16.839 -1.858 -0.797 1.00 65.44 87 THR A N 1
ATOM 682 C CA . THR A 1 87 ? 17.104 -3.040 -1.640 1.00 65.44 87 THR A CA 1
ATOM 683 C C . THR A 1 87 ? 16.183 -3.108 -2.865 1.00 65.44 87 THR A C 1
ATOM 685 O O . THR A 1 87 ? 15.290 -3.943 -2.981 1.00 65.44 87 THR A O 1
ATOM 688 N N . ARG A 1 88 ? 16.448 -2.246 -3.853 1.00 60.59 88 ARG A N 1
ATOM 689 C CA . ARG A 1 88 ? 15.615 -2.044 -5.062 1.00 60.59 88 ARG A CA 1
ATOM 690 C C . ARG A 1 88 ? 15.289 -3.288 -5.913 1.00 60.59 88 ARG A C 1
ATOM 692 O O . ARG A 1 88 ? 14.364 -3.243 -6.720 1.00 60.59 88 ARG A O 1
ATOM 699 N N . GLY A 1 89 ? 16.043 -4.380 -5.806 1.00 62.53 89 GLY A N 1
ATOM 700 C CA . GLY A 1 89 ? 15.901 -5.552 -6.680 1.00 62.53 89 GLY A CA 1
ATOM 701 C C . GLY A 1 89 ? 15.143 -6.755 -6.101 1.00 62.53 89 GLY A C 1
ATOM 702 O O . GLY A 1 89 ? 14.973 -7.707 -6.853 1.00 62.53 89 GLY A O 1
ATOM 703 N N . LEU A 1 90 ? 14.694 -6.718 -4.836 1.00 60.84 90 LEU A N 1
ATOM 704 C CA . LEU A 1 90 ? 14.007 -7.852 -4.183 1.00 60.84 90 LEU A CA 1
ATOM 705 C C . LEU A 1 90 ? 12.477 -7.732 -4.176 1.00 60.84 90 LEU A C 1
ATOM 707 O O . LEU A 1 90 ? 11.795 -8.662 -3.755 1.00 60.84 90 LEU A O 1
ATOM 711 N N . CYS A 1 91 ? 11.918 -6.602 -4.612 1.00 67.56 91 CYS A N 1
ATOM 712 C CA . CYS A 1 91 ? 10.468 -6.459 -4.667 1.00 67.56 91 CYS A CA 1
ATOM 713 C C . CYS A 1 91 ? 9.889 -7.453 -5.691 1.00 67.56 91 CYS A C 1
ATOM 715 O O . CYS A 1 91 ? 10.333 -7.505 -6.839 1.00 67.56 91 CYS A O 1
ATOM 717 N N . ALA A 1 92 ? 8.873 -8.225 -5.293 1.00 66.00 92 ALA A N 1
ATOM 718 C CA . ALA A 1 92 ? 8.223 -9.217 -6.154 1.00 66.00 92 ALA A CA 1
ATOM 719 C C . ALA A 1 92 ? 7.726 -8.606 -7.479 1.00 66.00 92 ALA A C 1
ATOM 721 O O . ALA A 1 92 ? 7.814 -9.217 -8.545 1.00 66.00 92 ALA A O 1
ATOM 722 N N . ILE A 1 93 ? 7.285 -7.350 -7.420 1.00 72.38 93 ILE A N 1
ATOM 723 C CA . ILE A 1 93 ? 6.831 -6.574 -8.571 1.00 72.38 93 ILE A CA 1
ATOM 724 C C . ILE A 1 93 ? 8.008 -6.212 -9.491 1.00 72.38 93 ILE A C 1
ATOM 726 O O . ILE A 1 93 ? 7.903 -6.339 -10.711 1.00 72.38 93 ILE A O 1
ATOM 730 N N . SER A 1 94 ? 9.168 -5.841 -8.938 1.00 70.06 94 SER A N 1
ATOM 731 C CA . SER A 1 94 ? 10.347 -5.502 -9.748 1.00 70.06 94 SER A CA 1
ATOM 732 C C . SER A 1 94 ? 10.953 -6.727 -10.439 1.00 70.06 94 SER A C 1
ATOM 734 O O . SER A 1 94 ? 11.438 -6.624 -11.569 1.00 70.06 94 SER A O 1
ATOM 736 N N . LEU A 1 95 ? 10.862 -7.906 -9.815 1.00 71.44 95 LEU A N 1
ATOM 737 C CA . LEU A 1 95 ? 11.205 -9.180 -10.448 1.00 71.44 95 LEU A CA 1
ATOM 738 C C . LEU A 1 95 ? 10.262 -9.504 -11.613 1.00 71.44 95 LEU A C 1
ATOM 740 O O . LEU A 1 95 ? 10.750 -9.872 -12.679 1.00 71.44 95 LEU A O 1
ATOM 744 N N . ARG A 1 96 ? 8.944 -9.297 -11.466 1.00 74.94 96 ARG A N 1
ATOM 745 C CA . ARG A 1 96 ? 7.973 -9.497 -12.560 1.00 74.94 96 ARG A CA 1
ATOM 746 C C . ARG A 1 96 ? 8.344 -8.682 -13.801 1.00 74.94 96 ARG A C 1
ATOM 748 O O . ARG A 1 96 ? 8.406 -9.245 -14.890 1.00 74.94 96 ARG A O 1
ATOM 755 N N . TYR A 1 97 ? 8.643 -7.392 -13.644 1.00 74.69 97 TYR A N 1
ATOM 756 C CA . TYR A 1 97 ? 9.042 -6.543 -14.773 1.00 74.69 97 TYR A CA 1
ATOM 757 C C . TYR A 1 97 ? 10.357 -6.995 -15.425 1.00 74.69 97 TYR A C 1
ATOM 759 O O . TYR A 1 97 ? 10.453 -7.015 -16.650 1.00 74.69 97 TYR A O 1
ATOM 767 N N . LYS A 1 98 ? 11.358 -7.414 -14.637 1.00 74.94 98 LYS A N 1
ATOM 768 C CA . LYS A 1 98 ? 12.625 -7.947 -15.172 1.00 74.94 98 LYS A CA 1
ATOM 769 C C . LYS A 1 98 ? 12.425 -9.251 -15.952 1.00 74.94 98 LYS A C 1
ATOM 771 O O . LYS A 1 98 ? 13.045 -9.431 -16.995 1.00 74.94 98 LYS A O 1
ATOM 776 N N . LEU A 1 99 ? 11.561 -10.141 -15.465 1.00 76.75 99 LEU A N 1
ATOM 777 C CA . LEU A 1 99 ? 11.262 -11.414 -16.126 1.00 76.75 99 LEU A CA 1
ATOM 778 C C . LEU A 1 99 ? 10.468 -11.215 -17.422 1.00 76.75 99 LEU A C 1
ATOM 780 O O . LEU A 1 99 ? 10.794 -11.831 -18.432 1.00 76.75 99 LEU A O 1
ATOM 784 N N . LEU A 1 100 ? 9.481 -10.314 -17.422 1.00 82.50 100 LEU A N 1
ATOM 785 C CA . LEU A 1 100 ? 8.744 -9.946 -18.638 1.00 82.50 100 LEU A CA 1
ATOM 786 C C . LEU A 1 100 ? 9.645 -9.264 -19.678 1.00 82.50 100 LEU A C 1
ATOM 788 O O . LEU A 1 100 ? 9.447 -9.454 -20.872 1.00 82.50 100 LEU A O 1
ATOM 792 N N . GLY A 1 101 ? 10.672 -8.533 -19.234 1.00 81.12 101 GLY A N 1
ATOM 793 C CA . GLY A 1 101 ? 11.710 -7.956 -20.094 1.00 81.12 101 GLY A CA 1
ATOM 794 C C . GLY A 1 101 ? 12.715 -8.965 -20.667 1.00 81.12 101 GLY A C 1
ATOM 795 O O . GLY A 1 101 ? 13.709 -8.549 -21.256 1.00 81.12 101 GLY A O 1
ATOM 796 N N . GLY A 1 102 ? 12.502 -10.273 -20.476 1.00 79.94 102 GLY A N 1
ATOM 797 C CA . GLY A 1 102 ? 13.337 -11.330 -21.052 1.00 79.94 102 GLY A CA 1
ATOM 798 C C . GLY A 1 102 ? 14.656 -11.585 -20.317 1.00 79.94 102 GLY A C 1
ATOM 799 O O . GLY A 1 102 ? 15.507 -12.311 -20.832 1.00 79.94 102 GLY A O 1
ATOM 800 N N . LEU A 1 103 ? 14.862 -11.026 -19.114 1.00 76.81 103 LEU A N 1
ATOM 801 C CA . LEU A 1 103 ? 16.046 -11.360 -18.321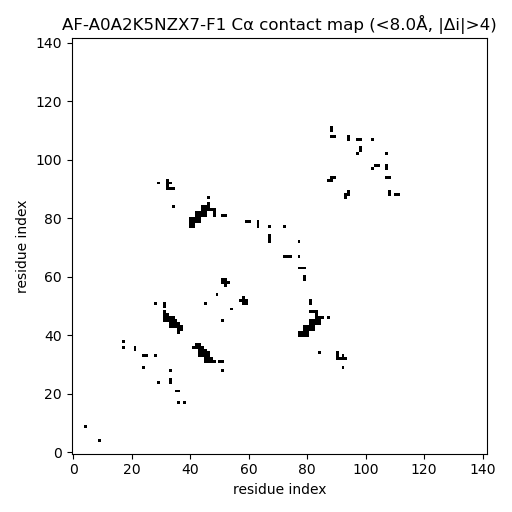 1.00 76.81 103 LEU A CA 1
ATOM 802 C C . LEU A 1 103 ? 15.951 -12.784 -17.768 1.00 76.81 103 LEU A C 1
ATOM 804 O O . LEU A 1 103 ? 14.978 -13.159 -17.114 1.00 76.81 103 LEU A O 1
ATOM 808 N N . ALA A 1 104 ? 17.027 -13.552 -17.945 1.00 76.50 104 ALA A N 1
ATOM 809 C CA . ALA A 1 104 ? 17.161 -14.872 -17.344 1.00 76.50 104 ALA A CA 1
ATOM 810 C C . ALA A 1 104 ? 17.020 -14.801 -15.812 1.00 76.50 104 ALA A C 1
ATOM 812 O O . ALA A 1 104 ? 17.663 -13.975 -15.157 1.00 76.50 104 ALA A O 1
ATOM 813 N N . VAL A 1 105 ? 16.238 -15.717 -15.230 1.00 70.69 105 VAL A N 1
ATOM 814 C CA . VAL A 1 105 ? 15.889 -15.754 -13.792 1.00 70.69 105 VAL A CA 1
ATOM 815 C C . VAL A 1 105 ? 17.126 -15.647 -12.888 1.00 70.69 105 VAL A C 1
ATOM 817 O O . VAL A 1 105 ? 17.137 -14.876 -11.930 1.00 70.69 105 VAL A O 1
ATOM 820 N N . ARG A 1 106 ? 18.213 -16.355 -13.232 1.00 70.38 106 ARG A N 1
ATOM 821 C CA . ARG A 1 106 ? 19.476 -16.333 -12.470 1.00 70.38 106 ARG A CA 1
ATOM 822 C C . ARG A 1 106 ? 20.153 -14.960 -12.482 1.00 70.38 106 ARG A C 1
ATOM 824 O O . ARG A 1 106 ? 20.702 -14.547 -11.468 1.00 70.38 106 ARG A O 1
ATOM 831 N N . ARG A 1 107 ? 20.080 -14.231 -13.600 1.00 67.31 107 ARG A N 1
ATOM 832 C CA . ARG A 1 107 ? 20.613 -12.863 -13.723 1.00 67.31 107 ARG A CA 1
ATOM 833 C C . ARG A 1 107 ? 19.702 -11.848 -13.027 1.00 67.31 107 ARG A C 1
ATOM 835 O O . ARG A 1 107 ? 20.198 -10.934 -12.373 1.00 67.31 107 ARG A O 1
ATOM 842 N N . ALA A 1 108 ? 18.383 -12.033 -13.106 1.00 64.50 108 ALA A N 1
ATOM 843 C CA . ALA A 1 108 ? 17.410 -11.161 -12.450 1.00 64.50 108 ALA A CA 1
ATOM 844 C C . ALA A 1 108 ? 17.594 -11.148 -10.922 1.00 64.50 108 ALA A C 1
ATOM 846 O O . ALA A 1 108 ? 17.679 -10.068 -10.332 1.00 64.50 108 ALA A O 1
ATOM 847 N N . VAL A 1 109 ? 17.747 -12.330 -10.314 1.00 67.81 109 VAL A N 1
ATOM 848 C CA . VAL A 1 109 ? 17.992 -12.498 -8.870 1.00 67.81 109 VAL A CA 1
ATOM 849 C C . VAL A 1 109 ? 19.457 -12.201 -8.505 1.00 67.81 109 VAL A C 1
ATOM 851 O O . VAL A 1 109 ? 19.726 -11.540 -7.506 1.00 67.81 109 VAL A O 1
ATOM 854 N N . GLY A 1 110 ? 20.417 -12.600 -9.347 1.00 61.12 110 GLY A N 1
ATOM 855 C CA . GLY A 1 110 ? 21.854 -12.415 -9.102 1.00 61.12 110 GLY A CA 1
ATOM 856 C C 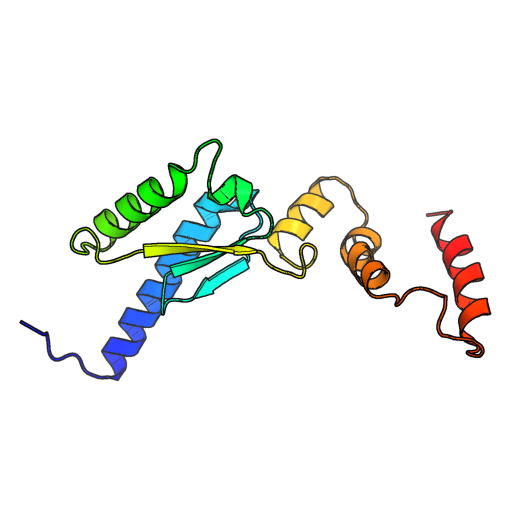. GLY A 1 110 ? 22.369 -10.976 -9.243 1.00 61.12 110 GLY A C 1
ATOM 857 O O . GLY A 1 110 ? 23.423 -10.642 -8.702 1.00 61.12 110 GLY A O 1
ATOM 858 N N . SER A 1 111 ? 21.620 -10.091 -9.915 1.00 56.97 111 SER A N 1
ATOM 859 C CA . SER A 1 111 ? 21.966 -8.664 -10.055 1.00 56.97 111 SER A CA 1
ATOM 860 C C . SER A 1 111 ? 22.111 -7.917 -8.719 1.00 56.97 111 SER A C 1
ATOM 862 O O . SER A 1 111 ? 22.681 -6.831 -8.686 1.00 56.97 111 SER A O 1
ATOM 864 N N . GLN A 1 112 ? 21.636 -8.494 -7.611 1.00 52.75 112 GLN A N 1
ATOM 865 C CA . GLN A 1 112 ? 21.800 -7.929 -6.271 1.00 52.75 112 GLN A CA 1
ATOM 866 C C . GLN A 1 112 ? 22.939 -8.544 -5.467 1.00 52.75 112 GLN A C 1
ATOM 868 O O . GLN A 1 112 ? 23.597 -7.817 -4.730 1.00 52.75 112 GLN A O 1
ATOM 873 N N . SER A 1 113 ? 23.223 -9.840 -5.625 1.00 49.78 113 SER A N 1
ATOM 874 C CA . SER A 1 113 ? 24.309 -10.499 -4.886 1.00 49.78 113 SER A CA 1
ATOM 875 C C . SER A 1 113 ? 25.695 -9.952 -5.252 1.00 49.78 113 SER A C 1
ATOM 877 O O . SER A 1 113 ? 26.607 -10.031 -4.440 1.00 49.78 113 SER A O 1
ATOM 879 N N . HIS A 1 114 ? 25.848 -9.336 -6.431 1.00 47.69 114 HIS A N 1
ATOM 880 C CA . HIS A 1 114 ? 27.090 -8.667 -6.842 1.00 47.69 114 HIS A CA 1
ATOM 881 C C . HIS A 1 114 ? 27.248 -7.223 -6.329 1.00 47.69 114 HIS A C 1
ATOM 883 O O . HIS A 1 114 ? 28.367 -6.718 -6.299 1.00 47.69 114 HIS A O 1
ATOM 889 N N . LEU A 1 115 ? 26.168 -6.550 -5.907 1.00 43.53 115 LEU A N 1
ATOM 890 C CA . LEU A 1 115 ? 26.238 -5.193 -5.333 1.00 43.53 115 LEU A CA 1
ATOM 891 C C . LEU A 1 115 ? 26.628 -5.196 -3.846 1.00 43.53 115 LEU A C 1
ATOM 893 O O . LEU A 1 115 ? 26.958 -4.149 -3.298 1.00 43.53 115 LEU A O 1
ATOM 897 N N . GLN A 1 116 ? 26.644 -6.376 -3.220 1.00 42.88 116 GLN A N 1
ATOM 898 C CA . GLN A 1 116 ? 27.193 -6.616 -1.886 1.00 42.88 116 GLN A CA 1
ATOM 899 C C . GLN A 1 116 ? 28.530 -7.374 -1.927 1.00 42.88 116 GLN A C 1
ATOM 901 O O . GLN A 1 116 ? 28.898 -8.030 -0.957 1.00 42.88 116 GLN A O 1
ATOM 906 N N . CYS A 1 117 ? 29.297 -7.288 -3.016 1.00 32.94 117 CYS A N 1
ATOM 907 C CA . CYS A 1 117 ? 30.730 -7.538 -2.896 1.00 32.94 117 CYS A CA 1
ATOM 908 C C . CYS A 1 117 ? 31.361 -6.261 -2.320 1.00 32.94 117 CYS A C 1
ATOM 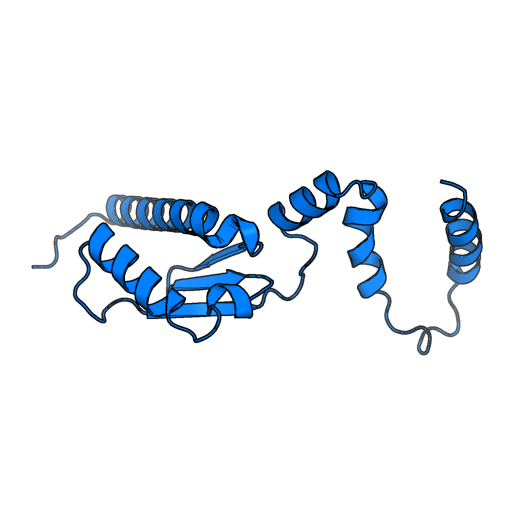910 O O . CYS A 1 117 ? 31.322 -5.227 -2.994 1.00 32.94 117 CYS A O 1
ATOM 912 N N . PRO A 1 118 ? 31.930 -6.285 -1.099 1.00 39.41 118 PRO A N 1
ATOM 913 C CA . PRO A 1 118 ? 32.779 -5.192 -0.665 1.00 39.41 118 PRO A CA 1
ATOM 914 C C . PRO A 1 118 ? 33.883 -5.017 -1.710 1.00 39.41 118 PRO A C 1
ATOM 916 O O . PRO A 1 118 ? 34.390 -5.993 -2.268 1.00 39.41 118 PRO A O 1
ATOM 919 N N . SER A 1 119 ? 34.203 -3.761 -2.012 1.00 38.66 119 SER A N 1
ATOM 920 C CA . SER A 1 119 ? 35.283 -3.356 -2.913 1.00 38.66 119 SER A CA 1
ATOM 921 C C . SER A 1 119 ? 36.523 -4.263 -2.779 1.00 38.66 119 SER A C 1
ATOM 923 O O . SER A 1 119 ? 36.929 -4.528 -1.645 1.00 38.66 119 SER A O 1
ATOM 925 N N . PRO A 1 120 ? 37.191 -4.678 -3.876 1.00 44.47 120 PRO A N 1
ATOM 926 C CA . PRO A 1 120 ? 38.288 -5.659 -3.839 1.00 44.47 120 PRO A CA 1
ATOM 927 C C . PRO A 1 120 ? 39.557 -5.230 -3.080 1.00 44.47 120 PRO A C 1
ATOM 929 O O . PRO A 1 120 ? 40.527 -5.980 -3.048 1.00 44.47 120 PRO A O 1
ATOM 932 N N . HIS A 1 121 ? 39.602 -4.035 -2.489 1.00 43.09 121 HIS A N 1
ATOM 933 C CA . HIS A 1 121 ? 40.818 -3.480 -1.892 1.00 43.09 121 HIS A CA 1
ATOM 934 C C . HIS A 1 121 ? 41.079 -3.889 -0.433 1.00 43.09 121 HIS A C 1
ATOM 936 O O . HIS A 1 121 ? 42.065 -3.435 0.135 1.00 43.09 121 HIS A O 1
ATOM 942 N N . SER A 1 122 ? 40.263 -4.759 0.175 1.00 42.19 122 SER A N 1
ATOM 943 C CA . SER A 1 122 ? 40.445 -5.164 1.583 1.00 42.19 122 SER A CA 1
ATOM 944 C C . SER A 1 122 ? 40.517 -6.673 1.845 1.00 42.19 122 SER A C 1
ATOM 946 O O . SER A 1 122 ? 40.364 -7.093 2.989 1.00 42.19 122 SER A O 1
ATOM 948 N N . ILE A 1 123 ? 40.789 -7.510 0.835 1.00 43.72 123 ILE A N 1
ATOM 949 C CA . ILE A 1 123 ? 41.007 -8.951 1.058 1.00 43.72 123 ILE A CA 1
ATOM 950 C C . ILE A 1 123 ? 42.302 -9.398 0.377 1.00 43.72 123 ILE A C 1
ATOM 952 O O . ILE A 1 123 ? 42.302 -10.104 -0.631 1.00 43.72 123 ILE A O 1
ATOM 956 N N . THR A 1 124 ? 43.438 -9.005 0.950 1.00 43.06 124 THR A N 1
ATOM 957 C CA . THR A 1 124 ? 44.695 -9.722 0.723 1.00 43.06 124 THR A CA 1
ATOM 958 C C . THR A 1 124 ? 44.629 -11.045 1.481 1.00 43.06 124 THR A C 1
ATOM 960 O O . THR A 1 124 ? 44.908 -11.096 2.675 1.00 43.06 124 THR A O 1
ATOM 963 N N . GLY A 1 125 ? 44.234 -12.110 0.778 1.00 48.44 125 GLY A N 1
ATOM 964 C CA . GLY A 1 125 ? 44.487 -13.488 1.207 1.00 48.44 125 GLY A CA 1
ATOM 965 C C . GLY A 1 125 ? 43.254 -14.341 1.499 1.00 48.44 125 GLY A C 1
ATOM 966 O O . GLY A 1 125 ? 43.110 -14.843 2.608 1.00 48.44 125 GLY A O 1
ATOM 967 N N . SER A 1 126 ? 42.392 -14.585 0.505 1.00 43.94 126 SER A N 1
ATOM 968 C CA . SER A 1 126 ? 41.443 -15.706 0.584 1.00 43.94 126 SER A CA 1
ATOM 969 C C . SER A 1 126 ? 41.461 -16.572 -0.693 1.00 43.94 126 SER A C 1
ATOM 971 O O . SER A 1 126 ? 41.614 -16.026 -1.788 1.00 43.94 126 SER A O 1
ATOM 973 N N . PRO A 1 127 ? 41.299 -17.912 -0.596 1.00 43.22 127 PRO A N 1
ATOM 974 C CA . PRO A 1 127 ? 41.411 -18.854 -1.729 1.00 43.22 127 PRO A CA 1
ATOM 975 C C . PRO A 1 127 ? 40.327 -18.729 -2.819 1.00 43.22 127 PRO A C 1
ATOM 977 O O . PRO A 1 127 ? 40.342 -19.463 -3.805 1.00 43.22 127 PRO A O 1
ATOM 980 N N . TRP A 1 128 ? 39.374 -17.808 -2.664 1.00 42.62 128 TRP A N 1
ATOM 981 C CA . TRP A 1 128 ? 38.196 -17.661 -3.527 1.00 42.62 128 TRP A CA 1
ATOM 982 C C . TRP A 1 128 ? 38.470 -16.970 -4.876 1.00 42.62 128 TRP A C 1
ATOM 984 O O . TRP A 1 128 ? 37.590 -16.916 -5.733 1.00 42.62 128 TRP A O 1
ATOM 994 N N . GLN A 1 129 ? 39.693 -16.486 -5.111 1.00 42.19 129 GLN A N 1
ATOM 995 C CA . GLN A 1 129 ? 40.085 -15.831 -6.369 1.00 42.19 129 GLN A CA 1
ATOM 996 C C . GLN A 1 129 ? 40.054 -16.778 -7.586 1.00 42.19 129 GLN A C 1
ATOM 998 O O . GLN A 1 129 ? 39.704 -16.346 -8.683 1.00 42.19 129 GLN A O 1
ATOM 1003 N N . LEU A 1 130 ? 40.319 -18.077 -7.406 1.00 46.44 130 LEU A N 1
ATOM 1004 C CA . LEU A 1 130 ? 40.295 -19.051 -8.510 1.00 46.44 130 LEU A CA 1
ATOM 1005 C C . LEU A 1 130 ? 38.872 -19.434 -8.953 1.00 46.44 130 LEU A C 1
ATOM 1007 O O . LEU A 1 130 ? 38.646 -19.707 -10.131 1.00 46.44 130 LEU A O 1
ATOM 1011 N N . TYR A 1 131 ? 37.894 -19.371 -8.046 1.00 48.25 131 TYR A N 1
ATOM 1012 C CA . TYR A 1 131 ? 36.488 -19.616 -8.387 1.00 48.25 131 TYR A CA 1
ATOM 1013 C C . TYR A 1 131 ? 35.841 -18.440 -9.132 1.00 48.25 131 TYR A C 1
ATOM 1015 O O . TYR A 1 131 ? 34.916 -18.651 -9.911 1.00 48.25 131 TYR A O 1
ATOM 1023 N N . SER A 1 132 ? 36.357 -17.218 -8.966 1.00 48.66 132 SER A N 1
ATOM 1024 C CA . SER A 1 132 ? 35.860 -16.035 -9.683 1.00 48.66 132 SER A CA 1
ATOM 1025 C C . SER A 1 132 ? 36.161 -16.097 -11.190 1.00 48.66 132 SER A C 1
ATOM 1027 O O . SER A 1 132 ? 35.284 -15.837 -12.013 1.00 48.66 132 SER A O 1
ATOM 1029 N N . GLY A 1 133 ? 37.369 -16.529 -11.573 1.00 44.34 133 GLY A N 1
ATOM 1030 C CA . GLY A 1 133 ? 37.768 -16.624 -12.984 1.00 44.34 133 GLY A CA 1
ATOM 1031 C C . GLY A 1 133 ? 36.994 -17.690 -13.767 1.00 44.34 133 GLY A C 1
ATOM 1032 O O . GLY A 1 133 ? 36.514 -17.425 -14.868 1.00 44.34 133 GLY A O 1
ATOM 1033 N N . ILE A 1 134 ? 36.809 -18.874 -13.175 1.00 52.16 134 ILE A N 1
ATOM 1034 C CA . ILE A 1 134 ? 36.064 -19.983 -13.794 1.00 52.16 134 ILE A CA 1
ATOM 1035 C C . ILE A 1 134 ? 34.567 -19.665 -13.884 1.00 52.16 134 ILE A C 1
ATOM 1037 O O . ILE A 1 134 ? 33.932 -19.996 -14.882 1.00 52.16 134 ILE A O 1
ATOM 1041 N N . TRP A 1 135 ? 33.998 -18.964 -12.898 1.00 42.88 135 TRP A N 1
ATOM 1042 C CA . TRP A 1 135 ? 32.584 -18.591 -12.936 1.00 42.88 135 TRP A CA 1
ATOM 1043 C C . TRP A 1 135 ? 32.290 -17.471 -13.945 1.00 42.88 135 TRP A C 1
ATOM 1045 O O . TRP A 1 135 ? 31.253 -17.507 -14.605 1.00 42.88 135 TRP A O 1
ATOM 1055 N N . ILE A 1 136 ? 33.218 -16.527 -14.143 1.00 51.19 136 ILE A N 1
ATOM 1056 C CA . ILE A 1 136 ? 33.123 -15.514 -15.209 1.00 51.19 136 ILE A CA 1
ATOM 1057 C C . ILE A 1 136 ? 33.211 -16.157 -16.600 1.00 51.19 136 ILE A C 1
ATOM 1059 O O . ILE A 1 136 ? 32.465 -15.759 -17.495 1.00 51.19 136 ILE A O 1
ATOM 1063 N N . LEU A 1 137 ? 34.075 -17.163 -16.777 1.00 45.91 137 LEU A N 1
ATOM 1064 C CA . LEU A 1 137 ? 34.174 -17.928 -18.025 1.00 45.91 137 LEU A CA 1
ATOM 1065 C C . LEU A 1 137 ? 32.901 -18.743 -18.296 1.00 45.91 137 LEU A C 1
ATOM 1067 O O . LEU A 1 137 ? 32.378 -18.689 -19.402 1.00 45.91 137 LEU A O 1
ATOM 1071 N N . LEU A 1 138 ? 32.320 -19.388 -17.281 1.00 44.34 138 LEU A N 1
ATOM 1072 C CA . LEU A 1 138 ? 31.088 -20.172 -17.444 1.00 44.34 138 LEU A CA 1
ATOM 1073 C C . LEU A 1 138 ? 29.825 -19.316 -17.682 1.00 44.34 138 LEU A C 1
ATOM 1075 O O . LEU A 1 138 ? 28.812 -19.826 -18.151 1.00 44.34 138 LEU A O 1
ATOM 1079 N N . CYS A 1 139 ? 29.858 -18.021 -17.350 1.00 44.19 139 CYS A N 1
ATOM 1080 C CA . CYS A 1 139 ? 28.733 -17.095 -17.540 1.00 44.19 139 CYS A CA 1
ATOM 1081 C C . CYS A 1 139 ? 28.728 -16.386 -18.905 1.00 44.19 139 CYS A C 1
ATOM 1083 O O . CYS A 1 139 ? 27.769 -15.666 -19.196 1.00 44.19 139 CYS A O 1
ATOM 108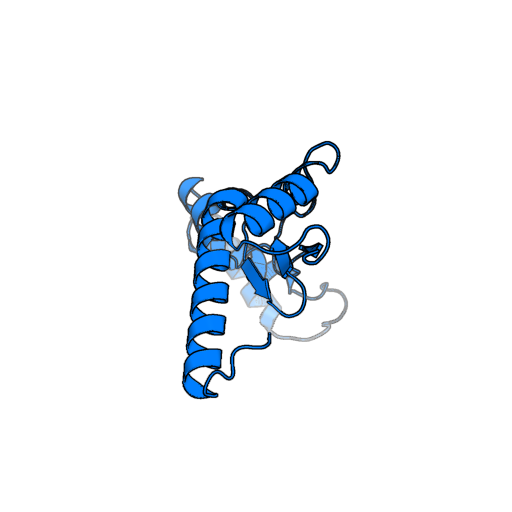5 N N . LYS A 1 140 ? 29.791 -16.541 -19.707 1.00 41.34 140 LYS A N 1
ATOM 1086 C CA . LYS A 1 140 ? 29.930 -15.909 -21.028 1.00 41.34 140 LYS A CA 1
ATOM 1087 C C . LYS A 1 140 ? 29.381 -16.759 -22.179 1.00 41.34 140 LYS A C 1
ATOM 1089 O O . LYS A 1 140 ? 29.084 -16.189 -23.221 1.00 41.34 140 LYS A O 1
ATOM 1094 N N . ASP A 1 141 ? 29.171 -18.056 -21.951 1.00 35.25 141 ASP A N 1
ATOM 1095 C CA . ASP A 1 141 ? 28.677 -19.017 -22.951 1.00 35.25 141 ASP A CA 1
ATOM 1096 C C . ASP A 1 141 ? 27.216 -19.476 -22.715 1.00 35.25 141 ASP A C 1
ATOM 1098 O O . ASP A 1 141 ? 26.790 -20.493 -23.262 1.00 35.25 141 ASP A O 1
ATOM 1102 N N . LEU A 1 142 ? 26.425 -18.732 -21.920 1.00 41.06 142 LEU A N 1
ATOM 1103 C CA . LEU A 1 142 ? 24.975 -18.952 -21.738 1.00 41.06 142 LEU A CA 1
ATOM 1104 C C . LEU A 1 142 ? 24.140 -17.669 -21.854 1.00 41.06 142 LEU A C 1
ATOM 1106 O O . LEU A 1 142 ? 24.530 -16.622 -21.275 1.00 41.06 142 LEU A O 1
#

Radius of gyration: 21.89 Å; Cα contacts (8 Å, |Δi|>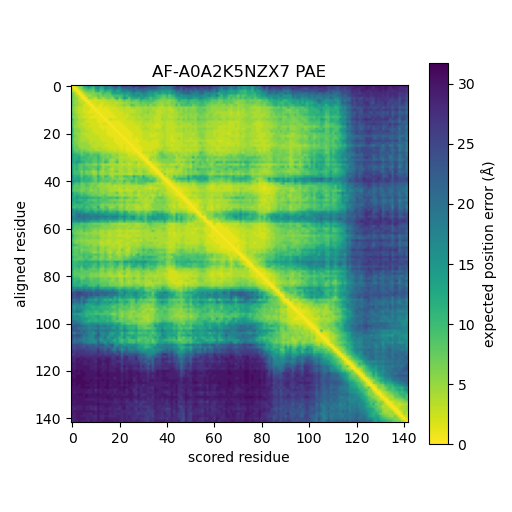4): 113; chains: 1; bounding box: 63×39×46 Å

Nearest PDB structures (foldseek):
  8q87-assembly1_Ac  TM=8.633E-01  e=2.849E-15  Gallus gallus
  7qiz-assembly1_NA  TM=8.694E-01  e=5.136E-14  Solanum lycopersicum
  8rxx-assembly1_SC  TM=8.514E-01  e=8.384E-11  Leishmania major strain Friedlin
  5opt-assembly1_m  TM=8.355E-01  e=1.536E-10  Trypanosoma cruzi strain CL Brener
  5t2a-assembly1_AX  TM=8.436E-01  e=5.895E-10  Leishmania donovani

Secondary structure (DSSP, 8-state):
------HHHHHHHHHHHHHHHHHHHHHHTGGGTEEEEEETTEEEEES-HHHHH-TTSTHHHHHHHHHHHHHTPPTTS--EEEEE-S-TT--HHHHHHHHHTT--HHHHHHHHHTTTS--GGG-SS-TTHHHHHHHHHHTS--

Foldseek 3Di:
DDDPDDPVVVVVVVVVLQVVVFVVCCVVCLVFLWDGFDDVATETEGQCVDVCCPPPRPNQVVVVVVSCVVVVPPPPPHHYHYDHDPQNQPRPSNLVVCVVVVDDNCCSVCVRVVVPPDDPPPDPDDPCPVVVVVVVVVVVVD

Mean predicted aligned error: 13.67 Å

pLDDT: mean 72.28, std 16.94, range [32.94, 91.0]

Organism: Cercocebus atys (NCBI:txid9531)

Sequence (142 aa):
MAVQISKKRKFVTDGIFKAELNEFLTWELAEECYSGVEVTEIIILATRTQNVLGEKGPRIPELTAVVQKRFGFPEGSVELYAEKVATRGLCAISLRYKLLGGLAVRRAVGSQSHLQCPSPHSITGSPWQLYSGIWILLCKDL

InterPro domains:
  IPR004044 K Homology domain, type 2 [PF07650] (20-87)
  IPR009019 K homology domain superfamily, prokaryotic type [SSF54814] (10-93)
  IPR015946 K homology domain-like, alpha/beta [G3DSA:3.30.300.20] (1-86)
  IPR057258 Small ribosomal subunit protein uS3 [PTHR11760] (7-109)

Solvent-accessible surface area (backbone atoms only — not comparable to full-atom values): 8684 Å² total; per-residue (Å²): 132,86,78,91,68,56,72,70,58,46,54,50,53,54,49,49,51,53,50,52,52,48,52,54,47,49,66,80,32,49,90,40,32,56,72,53,73,47,88,91,59,42,35,41,32,17,57,43,47,65,66,62,30,37,102,82,46,64,46,48,64,50,51,41,52,52,50,31,66,74,72,68,50,65,90,86,78,69,65,78,46,78,43,70,48,86,67,66,67,73,35,71,57,44,43,49,55,41,48,74,71,68,43,54,68,70,56,57,64,44,67,52,67,65,75,70,54,74,72,85,89,78,66,94,83,66,87,63,65,66,58,52,58,58,51,56,57,64,58,71,82,108